Protein AF-A0AA37GCZ1-F1 (afdb_monomer)

InterPro domains:
  IPR000868 Isochorismatase-like domain [PF00857] (35-104)
  IPR036380 Isochorismatase-like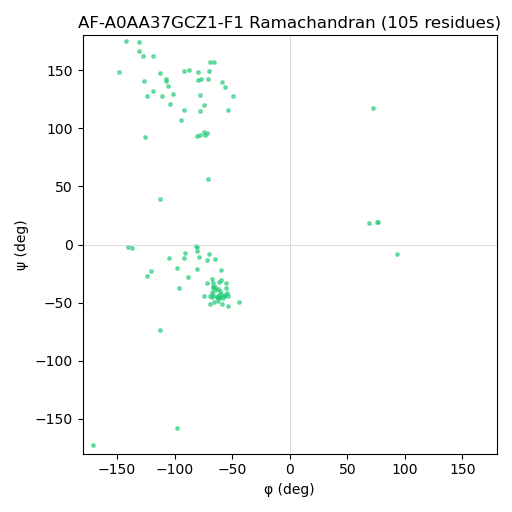 superfamily [G3DSA:3.40.50.850] (34-107)
  IPR036380 Isochorismatase-like superfamily [SSF52499] (46-106)
  IPR050272 Isochorismatase-like hydrolase [PTHR43540] (36-106)

Foldseek 3Di:
DDAQCVVVVNDADDDDPVPADPPPPDPLCCCPPNPNPDPPSLAVQALLPPVLVVLQVCQVVVHADEAALVSGWHQDDVPDHGVVNSVVSVSVSCRPRHNYHHPVVDD

pLDDT: mean 78.47, std 12.85, range [50.09, 95.94]

Structure (mmCIF, N/CA/C/O backbone):
data_AF-A0AA37GCZ1-F1
#
_entry.id   AF-A0AA37GCZ1-F1
#
loop_
_atom_site.group_PDB
_atom_site.id
_atom_site.type_symbol
_atom_site.label_atom_id
_atom_site.label_alt_id
_atom_site.label_comp_id
_atom_site.label_asym_id
_atom_site.label_entity_id
_atom_site.label_seq_id
_atom_site.pdbx_PDB_ins_code
_atom_site.Cartn_x
_atom_site.Cartn_y
_atom_site.Cartn_z
_atom_site.occupancy
_atom_site.B_iso_or_equiv
_atom_site.auth_seq_id
_atom_site.auth_comp_id
_atom_site.auth_asym_id
_atom_site.auth_atom_id
_atom_site.pdbx_PDB_model_num
ATOM 1 N N . MET A 1 1 ? -0.057 -18.712 0.305 1.00 53.75 1 MET A N 1
ATOM 2 C CA . MET A 1 1 ? 0.851 -18.699 1.472 1.00 53.75 1 MET A CA 1
ATOM 3 C C . MET A 1 1 ? 0.126 -17.931 2.566 1.00 53.75 1 MET A C 1
ATOM 5 O O . MET A 1 1 ? -0.470 -16.918 2.229 1.00 53.75 1 MET A O 1
ATOM 9 N N . ALA A 1 2 ? 0.059 -18.439 3.797 1.00 70.00 2 ALA A N 1
ATOM 10 C CA . ALA A 1 2 ? -0.574 -17.710 4.903 1.00 70.00 2 ALA A CA 1
ATOM 11 C C . ALA 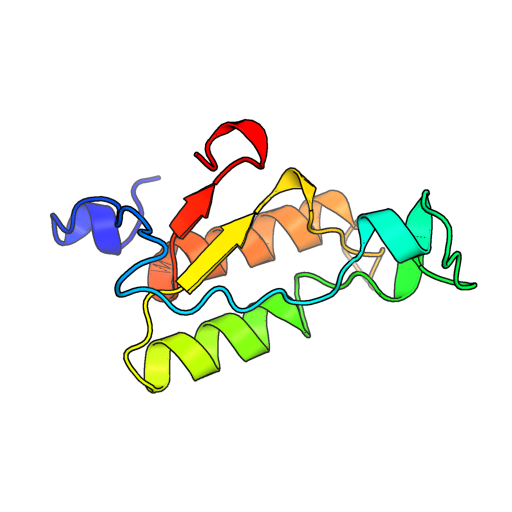A 1 2 ? 0.402 -16.651 5.442 1.00 70.00 2 ALA A C 1
ATOM 13 O O . ALA A 1 2 ? 1.597 -16.936 5.493 1.00 70.00 2 ALA A O 1
ATOM 14 N N . SER A 1 3 ? -0.080 -15.460 5.808 1.00 78.00 3 SER A N 1
ATOM 15 C CA . SER A 1 3 ? 0.759 -14.431 6.441 1.00 78.00 3 SER A CA 1
ATOM 16 C C . SER A 1 3 ? 1.170 -14.849 7.850 1.00 78.00 3 SER A C 1
ATOM 18 O O . SER A 1 3 ? 0.474 -15.633 8.501 1.00 78.00 3 SER A O 1
ATOM 20 N N . PHE A 1 4 ? 2.263 -14.292 8.360 1.00 79.06 4 PHE A N 1
ATOM 21 C CA . PHE A 1 4 ? 2.708 -14.498 9.734 1.00 79.06 4 PHE A CA 1
ATOM 22 C C . PHE A 1 4 ? 1.608 -14.148 10.750 1.00 79.06 4 PHE A C 1
ATOM 24 O O . PHE A 1 4 ? 1.334 -14.936 11.655 1.00 79.06 4 PHE A O 1
ATOM 31 N N . ARG A 1 5 ? 0.867 -13.046 10.542 1.00 79.25 5 ARG A N 1
ATOM 32 C CA . ARG A 1 5 ? -0.331 -12.703 11.341 1.00 79.25 5 ARG A CA 1
ATOM 33 C C . ARG A 1 5 ? -1.385 -13.814 11.329 1.00 79.25 5 ARG A C 1
ATOM 35 O O . ARG A 1 5 ? -1.907 -14.172 12.383 1.00 79.25 5 ARG A O 1
ATOM 42 N N . SER A 1 6 ? -1.650 -14.402 10.161 1.00 79.44 6 SER A N 1
ATOM 43 C CA . SER A 1 6 ? -2.567 -15.539 10.027 1.00 79.44 6 SER A CA 1
ATOM 44 C C . SER A 1 6 ? -2.039 -16.798 10.720 1.00 79.44 6 SER A C 1
ATOM 46 O O . SER A 1 6 ? -2.836 -17.527 11.305 1.00 79.44 6 SER A O 1
ATOM 48 N N . MET A 1 7 ? -0.727 -17.049 10.698 1.00 86.38 7 MET A N 1
ATOM 49 C CA . MET A 1 7 ? -0.109 -18.165 11.427 1.00 86.38 7 MET A CA 1
ATOM 50 C C . MET A 1 7 ? -0.200 -17.989 12.947 1.00 86.38 7 MET A C 1
ATOM 52 O O . MET A 1 7 ? -0.357 -18.971 13.666 1.00 86.38 7 MET A O 1
ATOM 56 N N . LEU A 1 8 ? -0.148 -16.746 13.431 1.00 87.62 8 LEU A N 1
ATOM 57 C CA . LEU A 1 8 ? -0.331 -16.397 14.842 1.00 87.62 8 LEU A CA 1
ATOM 58 C C . LEU A 1 8 ? -1.806 -16.340 15.278 1.00 87.62 8 LEU A C 1
ATOM 60 O O . LEU A 1 8 ? -2.083 -16.076 16.446 1.00 87.62 8 LEU A O 1
ATOM 64 N N . GLY A 1 9 ? -2.758 -16.566 14.365 1.00 84.69 9 GLY A N 1
ATOM 65 C CA . GLY A 1 9 ? -4.191 -16.472 14.656 1.00 84.69 9 GLY A CA 1
ATOM 66 C C . GLY A 1 9 ? -4.676 -15.046 14.935 1.00 84.69 9 GLY A C 1
ATOM 67 O O . GLY A 1 9 ? -5.743 -14.872 15.518 1.00 84.69 9 GLY A O 1
ATOM 68 N N . VAL A 1 10 ? -3.908 -14.027 14.536 1.00 82.44 10 VAL A N 1
ATOM 69 C CA . VAL A 1 10 ? -4.293 -12.621 14.685 1.00 82.44 10 VAL A CA 1
ATOM 70 C C . VAL A 1 10 ? -5.296 -12.280 13.577 1.00 82.44 10 VAL A C 1
ATOM 72 O O . VAL A 1 10 ? -4.924 -12.326 12.400 1.00 82.44 10 VAL A O 1
ATOM 75 N N . PRO A 1 11 ? -6.561 -11.954 13.908 1.00 76.69 11 PRO A N 1
ATOM 76 C CA . PRO A 1 11 ? -7.545 -11.581 12.901 1.00 76.69 11 PRO A CA 1
ATOM 77 C C . PRO A 1 11 ? -7.161 -10.258 12.206 1.00 76.69 11 PRO A C 1
ATOM 79 O O . PRO A 1 11 ? -6.401 -9.459 12.766 1.00 76.69 11 PRO A O 1
ATOM 82 N N . PRO A 1 12 ? -7.664 -10.004 10.983 1.00 70.88 12 PRO A N 1
ATOM 83 C CA . PRO A 1 12 ? -7.521 -8.701 10.334 1.00 70.88 12 PRO A CA 1
ATOM 84 C C . PRO A 1 12 ? -8.081 -7.580 11.221 1.00 70.88 12 PRO A C 1
ATOM 86 O O . PRO A 1 12 ? -9.163 -7.737 11.790 1.00 70.88 12 PRO A O 1
ATOM 89 N N . SER A 1 13 ? -7.352 -6.466 11.343 1.00 70.94 13 SER A N 1
ATOM 90 C CA . SER A 1 13 ? -7.855 -5.276 12.041 1.00 70.94 13 SER A CA 1
ATOM 91 C C . SER A 1 13 ? -8.963 -4.613 11.214 1.00 70.94 13 SER A C 1
ATOM 93 O O . SER A 1 13 ? -8.928 -4.642 9.983 1.00 70.94 13 SER A O 1
ATOM 95 N N . THR A 1 14 ? -9.922 -3.972 11.881 1.00 69.81 14 THR A N 1
ATOM 96 C CA . THR A 1 14 ? -10.903 -3.074 11.252 1.00 69.81 14 THR A CA 1
ATOM 97 C C . THR A 1 14 ? -10.616 -1.645 11.697 1.00 69.81 14 THR A C 1
ATOM 99 O O . THR A 1 14 ? -10.553 -1.407 12.901 1.00 69.81 14 THR A O 1
ATOM 102 N N . ALA A 1 15 ? -10.483 -0.697 10.767 1.00 68.81 15 ALA A N 1
ATOM 103 C CA . ALA A 1 15 ? -10.338 0.716 11.121 1.00 68.81 15 ALA A CA 1
ATOM 104 C C . ALA A 1 15 ? -11.674 1.342 11.529 1.00 68.81 15 ALA A C 1
ATOM 106 O O . ALA A 1 15 ? -12.703 1.101 10.898 1.00 68.81 15 ALA A O 1
ATOM 107 N N . SER A 1 16 ? -11.625 2.223 12.525 1.00 72.62 16 SER A N 1
ATOM 108 C CA . SER A 1 16 ? -12.710 3.137 12.881 1.00 72.62 16 SER A CA 1
ATOM 109 C C . SER A 1 16 ? -12.182 4.566 12.931 1.00 72.62 16 SER A C 1
ATOM 111 O O . SER A 1 16 ? -11.091 4.837 13.422 1.00 72.62 16 SER A O 1
ATOM 113 N N . THR A 1 17 ? -12.973 5.524 12.459 1.00 66.50 17 THR A N 1
ATOM 114 C CA . THR A 1 17 ? -12.603 6.947 12.501 1.00 66.50 17 THR A CA 1
ATOM 115 C C . THR A 1 17 ? -12.606 7.538 13.919 1.00 66.50 17 THR A C 1
ATOM 117 O O . THR A 1 17 ? -12.162 8.669 14.099 1.00 66.50 17 THR A O 1
ATOM 120 N N . ALA A 1 18 ? -13.090 6.797 14.926 1.00 71.56 18 ALA A N 1
ATOM 121 C CA . ALA A 1 18 ? -13.170 7.248 16.318 1.00 71.56 18 ALA A CA 1
ATOM 122 C C . ALA A 1 18 ? -11.901 6.966 17.146 1.00 71.56 18 ALA A C 1
ATOM 124 O O . ALA A 1 18 ? -11.635 7.685 18.109 1.00 71.56 18 ALA A O 1
ATOM 125 N N . ASP A 1 19 ? -11.142 5.926 16.801 1.00 69.06 19 ASP A N 1
ATOM 126 C CA . ASP A 1 19 ? -9.990 5.435 17.575 1.00 69.06 19 ASP A CA 1
ATOM 127 C C . ASP A 1 19 ? -8.770 5.075 16.711 1.00 69.06 19 ASP A C 1
ATOM 129 O O . ASP A 1 19 ? -7.713 4.739 17.246 1.00 69.06 19 ASP A O 1
ATOM 133 N N . SER A 1 20 ? -8.887 5.186 15.387 1.00 60.97 20 SER A N 1
ATOM 134 C CA . SER A 1 20 ? -7.795 4.959 14.446 1.00 60.97 20 SER A CA 1
ATOM 135 C C . SER A 1 20 ? -7.316 6.288 13.862 1.00 60.97 20 SER A C 1
ATOM 137 O O . SER A 1 20 ? -8.103 7.188 13.563 1.00 60.97 20 SER A O 1
ATOM 139 N N . VAL A 1 21 ? -6.005 6.423 13.663 1.00 53.12 21 VAL A N 1
ATOM 140 C CA . VAL A 1 21 ? -5.433 7.552 12.921 1.00 53.12 21 VAL A CA 1
ATOM 141 C C . VAL A 1 21 ? -5.320 7.149 11.457 1.00 53.12 21 VAL A C 1
ATOM 143 O O . VAL A 1 21 ? -4.545 6.259 11.112 1.00 53.12 21 VAL A O 1
ATOM 146 N N . LEU A 1 22 ? -6.060 7.833 10.582 1.00 60.78 22 LEU A N 1
ATOM 147 C CA . LEU A 1 22 ? -5.884 7.703 9.140 1.00 60.78 22 LEU A CA 1
ATOM 148 C C . LEU A 1 22 ? -4.601 8.432 8.723 1.00 60.78 22 LEU A C 1
ATOM 150 O O . LEU A 1 22 ? -4.591 9.647 8.514 1.00 60.78 22 LEU A O 1
ATOM 154 N N . VAL A 1 23 ? -3.507 7.687 8.595 1.00 53.41 23 VAL A N 1
ATOM 155 C CA . VAL A 1 23 ? -2.288 8.196 7.962 1.00 53.41 23 VAL A CA 1
ATOM 156 C C . VAL A 1 23 ? -2.481 8.104 6.451 1.00 53.41 23 VAL A C 1
ATOM 158 O O . VAL A 1 23 ? -2.222 7.072 5.836 1.00 53.41 23 VAL A O 1
ATOM 161 N N .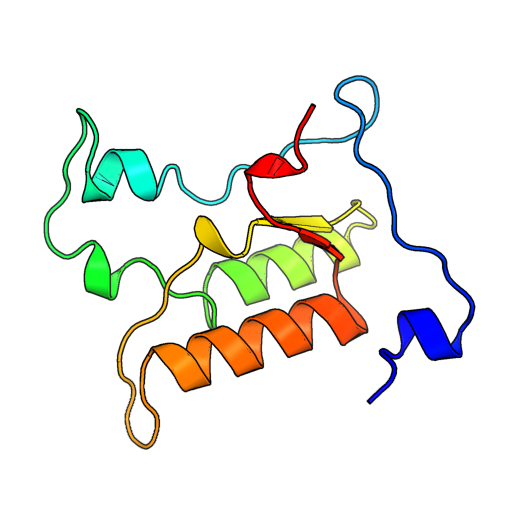 ILE A 1 24 ? -2.963 9.191 5.844 1.00 50.09 24 ILE A N 1
ATOM 162 C CA . ILE A 1 24 ? -2.997 9.326 4.385 1.00 50.09 24 ILE A CA 1
ATOM 163 C C . ILE A 1 24 ? -1.557 9.520 3.918 1.00 50.09 24 ILE A C 1
ATOM 165 O O . ILE A 1 24 ? -1.026 10.634 3.939 1.00 50.09 24 ILE A O 1
ATOM 169 N N . ILE A 1 25 ? -0.905 8.433 3.510 1.00 52.38 25 ILE A N 1
ATOM 170 C CA . ILE A 1 25 ? 0.338 8.544 2.757 1.00 52.38 25 ILE A CA 1
ATOM 171 C C . ILE A 1 25 ? -0.052 8.902 1.336 1.00 52.38 25 ILE A C 1
ATOM 173 O O . ILE A 1 25 ? -0.311 8.027 0.515 1.00 52.38 25 ILE A O 1
ATOM 177 N N . ASP A 1 26 ? -0.042 10.215 1.109 1.00 54.06 26 ASP A N 1
ATOM 178 C CA . ASP A 1 26 ? -0.011 10.849 -0.197 1.00 54.06 26 ASP A CA 1
ATOM 179 C C . ASP A 1 26 ? -1.354 10.723 -0.951 1.00 54.06 26 ASP A C 1
ATOM 181 O O . ASP A 1 26 ? -1.850 9.633 -1.231 1.00 54.06 26 ASP A O 1
ATOM 185 N N . ALA A 1 27 ? -1.994 11.865 -1.246 1.00 51.75 27 ALA A N 1
ATOM 186 C CA . ALA A 1 27 ? -3.247 11.976 -2.006 1.00 51.75 27 ALA A CA 1
ATOM 187 C C . ALA A 1 27 ? -2.990 11.658 -3.485 1.00 51.75 27 ALA A C 1
ATOM 189 O O . ALA A 1 27 ? -3.228 12.442 -4.400 1.00 51.75 27 ALA A O 1
ATOM 190 N N . GLN A 1 28 ? -2.442 10.480 -3.714 1.00 56.59 28 GLN A N 1
ATOM 191 C CA . GLN A 1 28 ? -1.739 10.100 -4.909 1.00 56.59 28 GLN A CA 1
ATOM 192 C C . GLN A 1 28 ? -2.661 10.199 -6.123 1.00 56.59 28 GLN A C 1
ATOM 194 O O . GLN A 1 28 ? -2.258 10.700 -7.177 1.00 56.59 28 GLN A O 1
ATOM 199 N N . ASN A 1 29 ? -3.931 9.795 -5.994 1.00 61.91 29 ASN A N 1
ATOM 200 C CA . ASN A 1 29 ? -4.910 9.933 -7.079 1.00 61.91 29 ASN A CA 1
ATOM 201 C C . ASN A 1 29 ? -5.252 11.394 -7.386 1.00 61.91 29 ASN A C 1
ATOM 203 O O . ASN A 1 29 ? -5.496 11.711 -8.546 1.00 61.91 29 ASN A O 1
ATOM 207 N N . GLU A 1 30 ? -5.189 12.299 -6.411 1.00 66.44 30 GLU A N 1
ATOM 208 C CA . GLU A 1 30 ? -5.402 13.726 -6.649 1.00 66.44 30 GLU A CA 1
ATOM 209 C C . GLU A 1 30 ? -4.230 14.373 -7.404 1.00 66.44 30 GLU A C 1
ATOM 211 O O . GLU A 1 30 ? -4.446 15.229 -8.264 1.00 66.44 30 GLU A O 1
ATOM 216 N N . TYR A 1 31 ? -3.013 13.886 -7.162 1.00 61.88 31 TYR A N 1
ATOM 217 C CA . TYR A 1 31 ? -1.795 14.298 -7.860 1.00 61.88 31 TYR A CA 1
ATOM 218 C C . TYR A 1 31 ? -1.599 13.632 -9.230 1.00 61.88 31 TYR A C 1
ATOM 220 O O . TYR A 1 31 ? -0.867 14.159 -10.067 1.00 61.88 31 TYR A O 1
ATOM 228 N N . ALA A 1 32 ? -2.250 12.49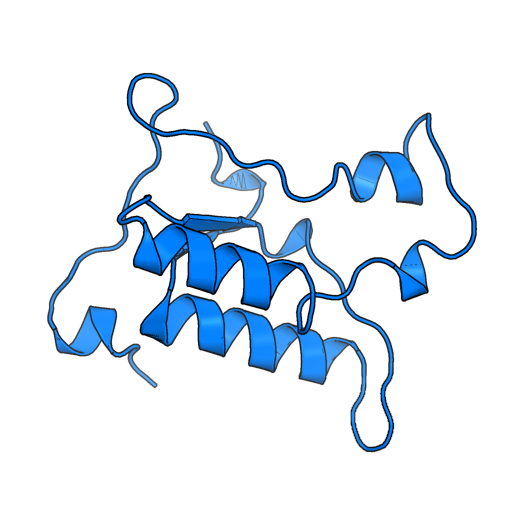1 -9.477 1.00 61.62 32 ALA A N 1
ATOM 229 C CA . ALA A 1 32 ? -2.187 11.790 -10.761 1.00 61.62 32 ALA A CA 1
ATOM 230 C C . ALA A 1 32 ? -3.351 12.111 -11.700 1.00 61.62 32 ALA A C 1
ATOM 232 O O . ALA A 1 32 ? -3.161 12.172 -12.911 1.00 61.62 32 ALA A O 1
ATOM 233 N N . GLN A 1 33 ? -4.560 12.274 -11.156 1.00 68.06 33 GLN A N 1
ATOM 234 C CA . GLN A 1 33 ? -5.795 12.406 -11.938 1.00 68.06 33 GLN A CA 1
ATOM 235 C C . GLN A 1 33 ? -6.773 13.454 -11.372 1.00 68.06 33 GLN A C 1
ATOM 237 O O . GLN A 1 33 ? -7.831 13.678 -11.958 1.00 68.06 33 GLN A O 1
ATOM 242 N N . GLY A 1 34 ? -6.456 14.094 -10.243 1.00 70.12 34 GLY A N 1
ATOM 243 C CA . GLY A 1 34 ? -7.317 15.092 -9.608 1.00 70.12 34 GLY A CA 1
ATOM 244 C C . GLY A 1 34 ? -6.942 16.532 -9.943 1.00 70.12 34 GLY A C 1
ATOM 245 O O . GLY A 1 34 ? -6.329 16.828 -10.964 1.00 70.12 34 GLY A O 1
ATOM 246 N N . LYS A 1 35 ? -7.350 17.469 -9.083 1.00 72.56 35 LYS A N 1
ATOM 247 C CA . LYS A 1 35 ? -7.190 18.913 -9.334 1.00 72.56 35 LYS A CA 1
ATOM 248 C C . LYS A 1 35 ? -5.779 19.436 -9.058 1.00 72.56 35 LYS A C 1
ATOM 250 O O . LYS A 1 35 ? -5.487 20.573 -9.419 1.00 72.56 35 LYS A O 1
ATOM 255 N N . LEU A 1 36 ? -4.923 18.633 -8.428 1.00 61.91 36 LEU A N 1
ATOM 256 C CA . LEU A 1 36 ? -3.574 19.015 -8.009 1.00 61.91 36 LEU A CA 1
ATOM 257 C C . LEU A 1 36 ? -2.500 18.262 -8.800 1.00 61.91 36 LEU A C 1
ATOM 259 O O . LEU A 1 36 ? -1.499 17.862 -8.230 1.00 61.91 36 LEU A O 1
ATOM 263 N N . LEU A 1 37 ? -2.684 18.045 -10.104 1.00 70.38 37 LEU A N 1
ATOM 264 C CA . LEU A 1 37 ? -1.738 17.264 -10.910 1.00 70.38 37 LEU A CA 1
ATOM 265 C C . LEU A 1 37 ? -0.278 17.709 -10.724 1.00 70.38 37 LEU A C 1
ATOM 267 O O . LEU A 1 37 ? 0.047 18.884 -10.904 1.00 70.38 37 LEU A O 1
ATOM 271 N N . ILE A 1 38 ? 0.602 16.754 -10.422 1.00 61.03 38 ILE A N 1
ATOM 272 C CA . ILE A 1 38 ? 2.049 16.976 -10.329 1.00 61.03 38 ILE A CA 1
ATOM 273 C C . ILE A 1 38 ? 2.770 16.228 -11.451 1.00 61.03 38 ILE A C 1
ATOM 275 O O . ILE A 1 38 ? 2.356 15.151 -11.883 1.00 61.03 38 ILE A O 1
ATOM 279 N N . SER A 1 39 ? 3.879 16.784 -11.933 1.00 65.69 39 SER A N 1
ATOM 280 C CA . SER A 1 39 ? 4.724 16.100 -12.910 1.00 65.69 39 SER A CA 1
ATOM 281 C C . SER A 1 39 ? 5.471 14.924 -12.266 1.00 65.69 39 SER A C 1
ATOM 283 O O . SER A 1 39 ? 5.924 15.004 -11.127 1.00 65.69 39 SER A O 1
ATOM 285 N N . GLY A 1 40 ? 5.617 13.816 -13.003 1.00 61.12 40 GLY A N 1
ATOM 286 C CA . GLY A 1 40 ? 6.404 12.660 -12.553 1.00 61.12 40 GLY A CA 1
ATOM 287 C C . GLY A 1 40 ? 5.726 11.763 -11.509 1.00 61.12 40 GLY A C 1
ATOM 288 O O . GLY A 1 40 ? 6.420 10.985 -10.856 1.00 61.12 40 GLY A O 1
ATOM 289 N N . VAL A 1 41 ? 4.396 11.828 -11.368 1.00 62.97 41 VAL A N 1
ATOM 290 C CA . VAL A 1 41 ? 3.628 11.041 -10.381 1.00 62.97 41 VAL A CA 1
ATOM 291 C C . VAL A 1 41 ? 3.855 9.521 -10.480 1.00 62.97 41 VAL A C 1
ATOM 293 O O . VAL A 1 41 ? 4.015 8.847 -9.466 1.00 62.97 41 VAL A O 1
ATOM 296 N N . GLU A 1 42 ? 3.994 8.997 -11.702 1.00 58.66 42 GLU A N 1
ATOM 297 C CA . GLU A 1 42 ? 4.326 7.589 -12.000 1.00 58.66 42 GLU A CA 1
ATOM 298 C C . GLU A 1 42 ? 5.678 7.159 -11.400 1.00 58.66 42 GLU A C 1
ATOM 300 O O . GLU A 1 42 ? 5.933 5.981 -11.186 1.00 58.66 42 GLU A O 1
ATOM 305 N N . THR A 1 43 ? 6.565 8.117 -11.116 1.00 58.56 43 THR A N 1
ATOM 306 C CA . THR A 1 43 ? 7.881 7.869 -10.508 1.00 58.56 43 THR A CA 1
ATOM 307 C C . THR A 1 43 ? 7.967 8.258 -9.032 1.00 58.56 43 THR A C 1
ATOM 309 O O . THR A 1 43 ? 8.944 7.890 -8.379 1.00 58.56 43 THR A O 1
ATOM 312 N N . SER A 1 44 ? 6.973 8.984 -8.502 1.00 55.62 44 SER A N 1
ATOM 313 C CA . SER A 1 44 ? 6.917 9.416 -7.097 1.00 55.62 44 SER A CA 1
ATOM 314 C C . SER A 1 44 ? 6.044 8.514 -6.215 1.00 55.62 44 SER A C 1
ATOM 316 O O . SER A 1 44 ? 6.253 8.475 -5.002 1.00 55.62 44 SER A O 1
ATOM 318 N N . ARG A 1 45 ? 5.126 7.734 -6.807 1.00 63.25 45 ARG A N 1
ATOM 319 C CA . ARG A 1 45 ? 4.410 6.621 -6.159 1.00 63.25 45 ARG A CA 1
ATOM 320 C C . ARG A 1 45 ? 5.337 5.440 -5.982 1.00 63.25 45 ARG A C 1
ATOM 322 O O . ARG A 1 45 ? 5.484 4.661 -6.909 1.00 63.25 45 ARG A O 1
ATOM 329 N N . VAL A 1 46 ? 5.976 5.300 -4.829 1.00 67.75 46 VAL A N 1
ATOM 330 C CA . VAL A 1 46 ? 6.939 4.213 -4.633 1.00 67.75 46 VAL A CA 1
ATOM 331 C C . VAL A 1 46 ? 6.571 3.398 -3.398 1.00 67.75 46 VAL A C 1
ATOM 333 O O . VAL A 1 46 ? 6.971 3.733 -2.278 1.00 67.75 46 VAL A O 1
ATOM 336 N N . ALA A 1 47 ? 5.794 2.331 -3.607 1.00 71.38 47 ALA A N 1
ATOM 337 C CA . ALA A 1 47 ? 5.366 1.396 -2.567 1.00 71.38 47 ALA A CA 1
ATOM 338 C C . ALA A 1 47 ? 6.559 0.837 -1.777 1.00 71.38 47 ALA A C 1
ATOM 340 O O . ALA A 1 47 ? 6.537 0.812 -0.544 1.00 71.38 47 ALA A O 1
ATOM 341 N N . HIS A 1 48 ? 7.626 0.448 -2.484 1.00 83.81 48 HIS A N 1
ATOM 342 C CA . HIS A 1 48 ? 8.792 -0.195 -1.875 1.00 83.81 48 HIS A CA 1
ATOM 343 C C . HIS A 1 48 ? 9.681 0.724 -1.027 1.00 83.81 48 HIS A C 1
ATOM 345 O O . HIS A 1 48 ? 10.524 0.213 -0.293 1.00 83.81 48 HIS A O 1
ATOM 351 N N . VAL A 1 49 ? 9.526 2.053 -1.105 1.00 85.62 49 VAL A N 1
ATOM 352 C CA . VAL A 1 49 ? 10.335 2.998 -0.311 1.00 85.62 49 VAL A CA 1
ATOM 353 C C . VAL A 1 49 ? 9.473 3.715 0.713 1.00 85.62 49 VAL A C 1
ATOM 355 O O . VAL A 1 49 ? 9.565 3.419 1.902 1.00 85.62 49 VAL A O 1
ATOM 358 N N . CYS A 1 50 ? 8.642 4.659 0.272 1.00 84.62 50 CYS A N 1
ATOM 359 C CA . CYS A 1 50 ? 7.939 5.565 1.177 1.00 84.62 50 CYS A CA 1
ATOM 360 C C . CYS A 1 50 ? 6.874 4.815 1.979 1.00 84.62 50 CYS A C 1
ATOM 362 O O . CYS A 1 50 ? 6.873 4.873 3.205 1.00 84.62 50 CYS A O 1
ATOM 364 N N . VAL A 1 51 ? 6.014 4.058 1.291 1.00 85.88 51 VAL A N 1
ATOM 365 C CA . VAL A 1 51 ? 4.894 3.351 1.930 1.00 85.88 51 VAL A CA 1
ATOM 366 C C . VAL A 1 51 ? 5.406 2.263 2.877 1.00 85.88 51 VAL A C 1
ATOM 368 O O . VAL A 1 51 ? 5.009 2.253 4.039 1.00 85.88 51 VAL A O 1
ATOM 371 N N . SER A 1 52 ? 6.336 1.407 2.434 1.00 88.44 52 SER A N 1
ATOM 372 C CA . SER A 1 52 ? 6.941 0.369 3.290 1.00 88.44 52 SER A CA 1
ATOM 373 C C . SER A 1 52 ? 7.681 0.963 4.498 1.00 88.44 52 SER A C 1
ATOM 375 O O . SER A 1 52 ? 7.449 0.537 5.630 1.00 88.44 52 SER A O 1
ATOM 377 N N . THR A 1 53 ? 8.496 2.012 4.318 1.00 88.19 53 THR A N 1
ATOM 378 C CA . THR A 1 53 ? 9.229 2.633 5.441 1.00 88.19 53 THR A CA 1
ATOM 379 C C . THR A 1 53 ? 8.280 3.230 6.478 1.00 88.19 53 THR A C 1
ATOM 381 O O . THR A 1 53 ? 8.462 3.013 7.676 1.00 88.19 53 THR A O 1
ATOM 384 N N . THR A 1 54 ? 7.253 3.963 6.044 1.00 86.50 54 THR A N 1
ATOM 385 C CA . THR A 1 54 ? 6.276 4.541 6.971 1.00 86.50 54 THR A CA 1
ATOM 386 C C . THR A 1 54 ? 5.437 3.463 7.651 1.00 86.50 54 THR A C 1
ATOM 388 O O . THR A 1 54 ? 5.224 3.561 8.857 1.00 86.50 54 THR A O 1
ATOM 391 N N . ALA A 1 55 ? 5.014 2.418 6.930 1.00 87.75 55 ALA A N 1
ATOM 392 C CA . ALA A 1 55 ? 4.285 1.288 7.509 1.00 87.75 55 ALA A CA 1
ATOM 393 C C . ALA A 1 55 ? 5.092 0.613 8.628 1.00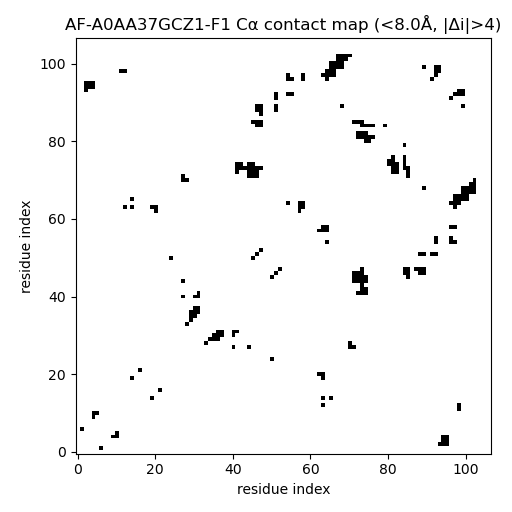 87.75 55 ALA A C 1
ATOM 395 O O . ALA A 1 55 ? 4.577 0.407 9.725 1.00 87.75 55 ALA A O 1
ATOM 396 N N . ARG A 1 56 ? 6.383 0.357 8.393 1.00 91.38 56 ARG A N 1
ATOM 397 C CA . ARG A 1 56 ? 7.299 -0.198 9.401 1.00 91.38 56 ARG A CA 1
ATOM 398 C C . ARG A 1 56 ? 7.410 0.692 10.635 1.00 91.38 56 ARG A C 1
ATOM 400 O O . ARG A 1 56 ? 7.212 0.222 11.749 1.00 91.38 56 ARG A O 1
ATOM 407 N N . GLN A 1 57 ? 7.671 1.984 10.445 1.00 91.44 57 GLN A N 1
ATOM 408 C CA . GLN A 1 57 ? 7.817 2.927 11.559 1.00 91.44 57 GLN A CA 1
ATOM 409 C C . GLN A 1 57 ? 6.518 3.116 12.352 1.00 91.44 57 GLN A C 1
ATOM 411 O O . GLN A 1 57 ? 6.554 3.287 13.569 1.00 91.44 57 GLN A O 1
ATOM 416 N N . ALA A 1 58 ? 5.368 3.108 11.677 1.00 83.25 58 ALA A N 1
ATOM 417 C CA . ALA A 1 58 ? 4.064 3.176 12.325 1.00 83.25 58 ALA A CA 1
ATOM 418 C C . ALA A 1 58 ? 3.795 1.912 13.158 1.00 83.25 58 ALA A C 1
ATOM 420 O O . ALA A 1 58 ? 3.397 2.022 14.319 1.00 83.25 58 ALA A O 1
ATOM 421 N N . ALA A 1 59 ? 4.109 0.732 12.616 1.00 85.94 59 ALA A N 1
ATOM 422 C CA . ALA A 1 59 ? 4.013 -0.532 13.339 1.00 85.94 59 ALA A CA 1
ATOM 423 C C . ALA A 1 59 ? 4.942 -0.568 14.568 1.00 85.94 59 ALA A C 1
ATOM 425 O O . ALA A 1 59 ? 4.507 -0.948 15.653 1.00 85.94 59 ALA A O 1
ATOM 426 N N . GLU A 1 60 ? 6.190 -0.096 14.449 1.00 90.19 60 GLU A N 1
ATOM 427 C CA 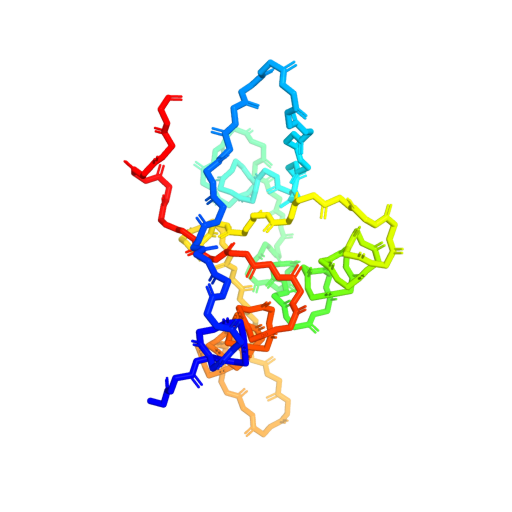. GLU A 1 60 ? 7.129 0.038 15.580 1.00 90.19 60 GLU A CA 1
ATOM 428 C C . GLU A 1 60 ? 6.602 0.965 16.688 1.00 90.19 60 GLU A C 1
ATOM 430 O O . GLU A 1 60 ? 6.892 0.765 17.867 1.00 90.19 60 GLU A O 1
ATOM 435 N N . LYS A 1 61 ? 5.802 1.974 16.324 1.00 88.50 61 LYS A N 1
ATOM 436 C CA . LYS A 1 61 ? 5.123 2.880 17.265 1.00 88.50 61 LYS A CA 1
ATOM 437 C C . LYS A 1 61 ? 3.836 2.290 17.856 1.00 88.50 61 LYS A C 1
ATOM 439 O O . LYS A 1 61 ? 3.207 2.952 18.680 1.00 88.50 61 LYS A O 1
ATOM 444 N N . GLY A 1 62 ? 3.448 1.076 17.462 1.00 83.75 62 GLY A N 1
ATOM 445 C CA . GLY A 1 62 ? 2.235 0.398 17.919 1.00 83.75 62 GLY A CA 1
ATOM 446 C C . GLY A 1 62 ? 0.944 0.935 17.299 1.00 83.75 62 GLY A C 1
ATOM 447 O O . GLY A 1 62 ? -0.124 0.742 17.876 1.00 83.75 62 GLY A O 1
ATOM 448 N N . TRP A 1 63 ? 1.021 1.641 16.169 1.00 85.12 63 TRP A N 1
ATOM 449 C CA . TRP A 1 63 ? -0.165 2.111 15.451 1.00 85.12 63 TRP A CA 1
ATOM 450 C C . TRP A 1 63 ? -0.770 0.989 14.607 1.00 85.12 63 TRP A C 1
ATOM 452 O O . TRP A 1 63 ? -0.045 0.137 14.093 1.00 85.12 63 TRP A O 1
ATOM 462 N N . ASP A 1 64 ? -2.093 1.009 14.431 1.00 83.56 64 ASP A N 1
ATOM 463 C CA . ASP A 1 64 ? -2.744 0.139 13.452 1.00 83.56 64 ASP A CA 1
ATOM 464 C C . ASP A 1 64 ? -2.471 0.682 12.045 1.00 83.56 64 ASP A C 1
ATOM 466 O O . ASP A 1 64 ? -2.778 1.834 11.730 1.00 83.56 64 ASP A O 1
ATOM 470 N N . VAL A 1 65 ? -1.824 -0.135 11.216 1.00 85.19 65 VAL A N 1
ATOM 471 C CA . VAL A 1 65 ? -1.382 0.254 9.875 1.00 85.19 65 VAL A CA 1
ATOM 472 C C . VAL A 1 65 ? -2.313 -0.366 8.851 1.00 85.19 65 VAL A C 1
ATOM 474 O O . VAL A 1 65 ? -2.415 -1.590 8.746 1.00 85.19 65 VAL A O 1
ATOM 477 N N . ILE A 1 66 ? -2.941 0.486 8.049 1.00 87.62 66 ILE A N 1
ATOM 478 C CA . ILE A 1 66 ? -3.788 0.080 6.932 1.00 87.62 66 ILE A CA 1
ATOM 479 C C . ILE A 1 66 ? -3.261 0.744 5.667 1.00 87.62 66 ILE A C 1
ATOM 481 O O . ILE A 1 66 ? -3.071 1.959 5.628 1.00 87.62 66 ILE A O 1
ATOM 485 N N . VAL A 1 67 ? -3.023 -0.057 4.631 1.00 85.25 67 VAL A N 1
ATOM 486 C CA . VAL A 1 67 ? -2.583 0.420 3.317 1.00 85.25 67 VAL A CA 1
ATOM 487 C C . VAL A 1 67 ? -3.627 0.046 2.273 1.00 85.25 67 VAL A C 1
ATOM 489 O O . VAL A 1 67 ? -4.083 -1.092 2.204 1.00 85.25 67 VAL A O 1
ATOM 492 N N . VAL A 1 68 ? -3.993 1.021 1.446 1.00 84.38 68 VAL A N 1
ATOM 493 C CA . VAL A 1 68 ? -5.015 0.873 0.407 1.00 84.38 68 VAL A CA 1
ATOM 494 C C . VAL A 1 68 ? -4.337 0.510 -0.916 1.00 84.38 68 VAL A C 1
ATOM 496 O O . VAL A 1 68 ? -3.660 1.339 -1.521 1.00 84.38 68 VAL A O 1
ATOM 499 N N . GLU A 1 69 ? -4.477 -0.737 -1.359 1.00 84.75 69 GLU A N 1
ATOM 500 C CA . GLU A 1 69 ? -3.731 -1.312 -2.486 1.00 84.75 69 GLU A CA 1
ATOM 501 C C . GLU A 1 69 ? -3.892 -0.524 -3.793 1.00 84.75 69 GLU A C 1
ATOM 503 O O . GLU A 1 69 ? -2.914 -0.294 -4.510 1.00 84.75 69 GLU A O 1
ATOM 508 N N . ASP A 1 70 ? -5.114 -0.116 -4.124 1.00 81.12 70 ASP A N 1
ATOM 509 C CA . ASP A 1 70 ? -5.457 0.611 -5.350 1.00 81.12 70 ASP A CA 1
ATOM 510 C C . ASP A 1 70 ? -5.153 2.117 -5.271 1.00 81.12 70 ASP A C 1
ATOM 512 O O . ASP A 1 70 ? -5.208 2.816 -6.284 1.00 81.12 70 ASP A O 1
ATOM 516 N N . ALA A 1 71 ? -4.739 2.613 -4.102 1.00 78.06 71 ALA A N 1
ATOM 517 C CA . ALA A 1 71 ? -4.183 3.955 -3.938 1.00 78.06 71 ALA A CA 1
ATOM 518 C C . ALA A 1 71 ? -2.647 3.988 -4.076 1.00 78.06 71 ALA A C 1
ATOM 520 O O . ALA A 1 71 ? -2.059 5.064 -4.208 1.00 78.06 71 ALA A O 1
ATOM 521 N N . VAL A 1 72 ? -1.988 2.825 -4.085 1.00 78.81 72 VAL A N 1
ATOM 522 C CA . VAL A 1 72 ? -0.524 2.700 -4.095 1.00 78.81 72 VAL A CA 1
ATOM 523 C C . VAL A 1 72 ? -0.016 2.240 -5.466 1.00 78.81 72 VAL A C 1
ATOM 525 O O . VAL A 1 72 ? -0.604 1.378 -6.122 1.00 78.81 72 VAL A O 1
ATOM 528 N N . GLY A 1 73 ? 1.107 2.812 -5.899 1.00 82.44 73 GLY A N 1
ATOM 529 C CA . GLY A 1 73 ? 1.811 2.453 -7.132 1.00 82.44 73 GLY A CA 1
ATOM 530 C C . GLY A 1 73 ? 3.301 2.231 -6.892 1.00 82.44 73 GLY A C 1
ATOM 531 O O . GLY A 1 73 ? 3.798 2.460 -5.787 1.00 82.44 73 GLY A O 1
ATOM 532 N N . ASP A 1 74 ? 3.996 1.781 -7.930 1.00 85.62 74 ASP A N 1
ATOM 533 C CA . ASP A 1 74 ? 5.456 1.719 -7.964 1.00 85.62 74 ASP A CA 1
ATOM 534 C C . ASP A 1 74 ? 5.976 2.082 -9.363 1.00 85.62 74 ASP A C 1
ATOM 536 O O . ASP A 1 74 ? 5.190 2.263 -10.293 1.00 85.62 74 ASP A O 1
ATOM 540 N N . ARG A 1 75 ? 7.298 2.159 -9.515 1.00 84.31 75 ARG A N 1
ATOM 541 C CA . ARG A 1 75 ? 7.993 2.372 -10.788 1.00 84.31 75 ARG A CA 1
ATOM 542 C C . ARG A 1 75 ? 8.909 1.198 -11.113 1.00 84.31 75 ARG A C 1
ATOM 544 O O . ARG A 1 75 ? 9.318 0.444 -10.234 1.00 84.31 75 ARG A O 1
ATOM 551 N N . ASP A 1 76 ? 9.312 1.095 -12.375 1.00 88.50 76 ASP A N 1
ATOM 552 C CA . ASP A 1 76 ? 10.378 0.173 -12.765 1.00 88.50 76 ASP A CA 1
ATOM 553 C C . ASP A 1 76 ? 11.680 0.496 -12.003 1.00 88.50 76 ASP A C 1
ATOM 555 O O . ASP A 1 76 ? 12.070 1.662 -11.826 1.00 88.50 76 ASP A O 1
ATOM 559 N N . ILE A 1 77 ? 12.375 -0.559 -11.576 1.00 85.81 77 ILE A N 1
ATOM 560 C CA . ILE A 1 77 ? 13.701 -0.500 -10.952 1.00 85.81 77 ILE A CA 1
ATOM 561 C C . ILE A 1 77 ? 14.655 -1.445 -11.695 1.00 85.81 77 ILE A C 1
ATOM 563 O O . ILE A 1 77 ? 14.205 -2.334 -12.423 1.00 85.81 77 ILE A O 1
ATOM 567 N N . PRO A 1 78 ? 15.983 -1.301 -11.543 1.00 92.69 78 PRO A N 1
ATOM 568 C CA . PRO A 1 78 ? 16.917 -2.258 -12.124 1.00 92.69 78 PRO A CA 1
ATOM 569 C C . PRO A 1 78 ? 16.589 -3.698 -11.694 1.00 92.69 78 PRO A C 1
ATOM 571 O O . PRO A 1 78 ? 16.664 -4.026 -10.514 1.00 92.69 78 PRO A O 1
ATOM 574 N N . GLY A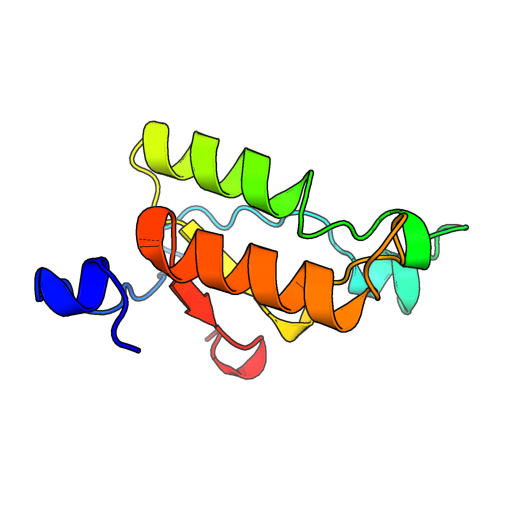 1 79 ? 16.223 -4.548 -12.659 1.00 95.12 79 GLY A N 1
ATOM 575 C CA . GLY A 1 79 ? 15.933 -5.970 -12.440 1.00 95.12 79 GLY A CA 1
ATOM 576 C C . GLY A 1 79 ? 14.469 -6.338 -12.170 1.00 95.12 79 GLY A C 1
ATOM 577 O O . GLY A 1 79 ? 14.168 -7.528 -12.191 1.00 95.12 79 GLY A O 1
ATOM 578 N N . SER A 1 80 ? 13.555 -5.377 -11.981 1.00 94.69 80 SER A N 1
ATOM 579 C CA . SER A 1 80 ? 12.143 -5.676 -11.680 1.00 94.69 80 SER A CA 1
ATOM 580 C C . SER A 1 80 ? 11.180 -4.622 -12.230 1.00 94.69 80 SER A C 1
ATOM 582 O O . SER A 1 80 ? 11.499 -3.434 -12.312 1.00 94.69 80 SER A O 1
ATOM 584 N N . LYS A 1 81 ? 9.976 -5.066 -12.602 1.00 92.12 81 LYS A N 1
ATOM 585 C CA . LYS A 1 81 ? 8.900 -4.201 -13.109 1.00 92.12 81 LYS A CA 1
ATOM 586 C C . LYS A 1 81 ? 8.047 -3.629 -11.984 1.00 92.12 81 LYS A C 1
ATOM 588 O O . LYS A 1 81 ? 7.870 -4.295 -10.968 1.00 92.12 81 LYS A O 1
ATOM 593 N N . ALA A 1 82 ? 7.482 -2.440 -12.196 1.00 86.19 82 ALA A N 1
ATOM 594 C CA . ALA A 1 82 ? 6.647 -1.725 -11.226 1.00 86.19 82 ALA A CA 1
ATOM 595 C C . ALA A 1 82 ? 5.615 -2.624 -10.518 1.00 86.19 82 ALA A C 1
ATOM 597 O O . ALA A 1 82 ? 5.564 -2.656 -9.290 1.00 86.19 82 ALA A O 1
ATOM 598 N N . ASP A 1 83 ? 4.850 -3.416 -11.274 1.00 88.69 83 ASP A N 1
ATOM 599 C CA . ASP A 1 83 ? 3.821 -4.304 -10.715 1.00 88.69 83 ASP A CA 1
ATOM 600 C C . ASP A 1 83 ? 4.400 -5.370 -9.778 1.00 88.69 83 ASP A C 1
ATOM 602 O O . ASP A 1 83 ? 3.815 -5.688 -8.741 1.00 88.69 83 ASP A O 1
ATOM 606 N N . GLU A 1 84 ? 5.570 -5.918 -10.113 1.00 94.75 84 GLU A N 1
ATOM 607 C CA . GLU A 1 84 ? 6.250 -6.898 -9.269 1.00 94.75 84 GLU A CA 1
ATOM 608 C C . GLU A 1 84 ? 6.770 -6.249 -7.987 1.00 94.75 84 GLU A C 1
ATOM 610 O O . GLU A 1 84 ? 6.570 -6.795 -6.901 1.00 94.75 84 GLU A O 1
ATOM 615 N N . VAL A 1 85 ? 7.378 -5.067 -8.103 1.00 92.31 85 VAL A N 1
ATOM 616 C CA . VAL A 1 85 ? 7.908 -4.303 -6.969 1.00 92.31 85 VAL A CA 1
ATOM 617 C C . VAL A 1 85 ? 6.780 -3.910 -6.012 1.00 92.31 85 VAL A C 1
ATOM 619 O O . VAL A 1 85 ? 6.868 -4.198 -4.816 1.00 92.31 85 VAL A O 1
ATOM 622 N N . LYS A 1 86 ? 5.676 -3.362 -6.543 1.00 91.75 86 LYS A N 1
ATOM 623 C CA . LYS A 1 86 ? 4.453 -3.064 -5.785 1.00 91.75 86 LYS A CA 1
ATOM 624 C C . LYS A 1 86 ? 3.960 -4.306 -5.052 1.00 91.75 86 LYS A C 1
ATOM 626 O O . LYS A 1 86 ? 3.742 -4.272 -3.843 1.00 91.75 86 LYS A O 1
ATOM 631 N N . ARG A 1 87 ? 3.788 -5.416 -5.777 1.00 94.62 87 ARG A N 1
ATOM 632 C CA . ARG A 1 87 ? 3.258 -6.666 -5.222 1.00 94.62 87 ARG A CA 1
ATOM 633 C C . ARG A 1 87 ? 4.137 -7.194 -4.089 1.00 94.62 87 ARG A C 1
ATOM 635 O O . ARG A 1 87 ? 3.609 -7.658 -3.083 1.00 94.62 87 ARG A O 1
ATOM 642 N N . VAL A 1 88 ? 5.460 -7.164 -4.235 1.00 95.94 88 VAL A N 1
ATOM 643 C CA . VAL A 1 88 ? 6.383 -7.631 -3.188 1.00 95.94 88 VAL A CA 1
ATOM 644 C C . VAL A 1 88 ? 6.328 -6.719 -1.963 1.00 95.94 88 VAL A C 1
ATOM 646 O O . VAL A 1 88 ? 6.192 -7.234 -0.856 1.00 95.94 88 VAL A O 1
ATOM 649 N N . ALA A 1 89 ? 6.346 -5.396 -2.146 1.00 93.31 89 ALA A N 1
ATOM 650 C CA . ALA A 1 89 ? 6.255 -4.436 -1.045 1.00 93.31 89 ALA A CA 1
ATOM 651 C C . ALA A 1 89 ? 4.937 -4.565 -0.260 1.00 93.31 89 ALA A C 1
ATOM 653 O O . ALA A 1 89 ? 4.942 -4.624 0.965 1.00 93.31 89 ALA A O 1
ATOM 654 N N . LEU A 1 90 ? 3.796 -4.680 -0.947 1.00 93.38 90 LEU A N 1
ATOM 655 C CA . LEU A 1 90 ? 2.506 -4.846 -0.270 1.00 93.38 90 LEU A CA 1
ATOM 656 C C . LEU A 1 90 ? 2.401 -6.187 0.466 1.00 93.38 90 LEU A C 1
ATOM 658 O O . LEU A 1 90 ? 1.856 -6.224 1.565 1.00 93.38 90 LEU A O 1
ATOM 662 N N . ASN A 1 91 ? 2.956 -7.272 -0.088 1.00 95.69 91 ASN A N 1
ATOM 663 C CA . ASN A 1 91 ? 3.016 -8.557 0.618 1.00 95.69 91 ASN A CA 1
ATOM 664 C C . ASN A 1 91 ? 3.893 -8.481 1.873 1.00 95.69 91 ASN A C 1
ATOM 666 O O . ASN A 1 91 ? 3.547 -9.064 2.892 1.00 95.69 91 ASN A O 1
ATOM 670 N N . GLU A 1 92 ? 5.010 -7.760 1.806 1.00 95.25 92 GLU A N 1
ATOM 671 C CA . GLU A 1 92 ? 5.893 -7.526 2.948 1.00 95.25 92 GLU A CA 1
ATOM 672 C C . GLU A 1 92 ? 5.189 -6.736 4.061 1.00 95.25 92 GLU A C 1
ATOM 674 O O . GLU A 1 92 ? 5.228 -7.142 5.224 1.00 95.25 92 GLU A O 1
ATOM 679 N N . ILE A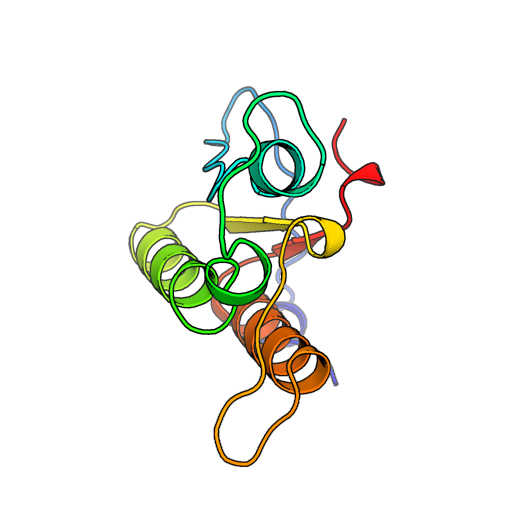 1 93 ? 4.468 -5.668 3.710 1.00 92.50 93 ILE A N 1
ATOM 680 C CA . ILE A 1 93 ? 3.647 -4.917 4.667 1.00 92.50 93 ILE A CA 1
ATOM 681 C C . ILE A 1 93 ? 2.545 -5.808 5.259 1.00 92.50 93 ILE A C 1
ATOM 683 O O . ILE A 1 93 ? 2.379 -5.823 6.477 1.00 92.50 93 ILE A O 1
ATOM 687 N N . ALA A 1 94 ? 1.826 -6.575 4.431 1.00 93.81 94 ALA A N 1
ATOM 688 C CA . ALA A 1 94 ? 0.750 -7.471 4.870 1.00 93.81 94 ALA A CA 1
ATOM 689 C C . ALA A 1 94 ? 1.225 -8.571 5.833 1.00 93.81 94 ALA A C 1
ATOM 691 O O . ALA A 1 94 ? 0.464 -9.048 6.679 1.00 93.81 94 ALA A O 1
ATOM 692 N N . ASP A 1 95 ? 2.467 -9.022 5.665 1.00 95.31 95 ASP A N 1
ATOM 693 C CA . ASP A 1 95 ? 3.026 -10.108 6.459 1.00 95.31 95 ASP A CA 1
ATOM 694 C C . ASP A 1 95 ? 3.368 -9.656 7.882 1.00 95.31 95 ASP A C 1
ATOM 696 O O . ASP A 1 95 ? 3.026 -10.343 8.848 1.00 95.31 95 ASP A O 1
ATOM 700 N N . ALA A 1 96 ? 3.992 -8.481 8.012 1.00 90.31 96 ALA A N 1
ATOM 701 C CA . ALA A 1 96 ? 4.636 -8.074 9.259 1.00 90.31 96 ALA A CA 1
ATOM 702 C C . ALA A 1 96 ? 4.151 -6.741 9.846 1.00 90.31 96 ALA A C 1
ATOM 704 O O . ALA A 1 96 ? 4.235 -6.562 11.061 1.00 90.31 96 ALA A O 1
ATOM 705 N N . PHE A 1 97 ? 3.654 -5.808 9.031 1.00 90.50 97 PHE A N 1
ATOM 706 C CA . PHE A 1 97 ? 3.533 -4.405 9.446 1.00 90.50 97 PHE A CA 1
ATOM 707 C C . PHE A 1 97 ? 2.110 -3.850 9.424 1.00 90.50 97 PHE A C 1
ATOM 709 O O . PHE A 1 97 ? 1.844 -2.906 10.156 1.00 90.50 97 PHE A O 1
ATOM 716 N N . GLY A 1 98 ? 1.183 -4.417 8.649 1.00 88.94 98 GLY A N 1
ATOM 717 C CA . GLY A 1 98 ? -0.167 -3.868 8.543 1.00 88.94 98 GLY A CA 1
ATOM 718 C C . GLY A 1 98 ? -1.164 -4.737 7.788 1.00 88.94 98 GLY A C 1
ATOM 719 O O . GLY A 1 98 ? -0.884 -5.877 7.426 1.00 88.94 98 GLY A O 1
ATOM 720 N N . THR A 1 99 ? -2.346 -4.172 7.560 1.00 93.12 99 THR A N 1
ATOM 721 C CA . THR A 1 99 ? -3.429 -4.772 6.773 1.00 93.12 99 THR A CA 1
ATOM 722 C C . THR A 1 99 ? -3.518 -4.077 5.416 1.00 93.12 99 THR A C 1
ATOM 724 O O . THR A 1 99 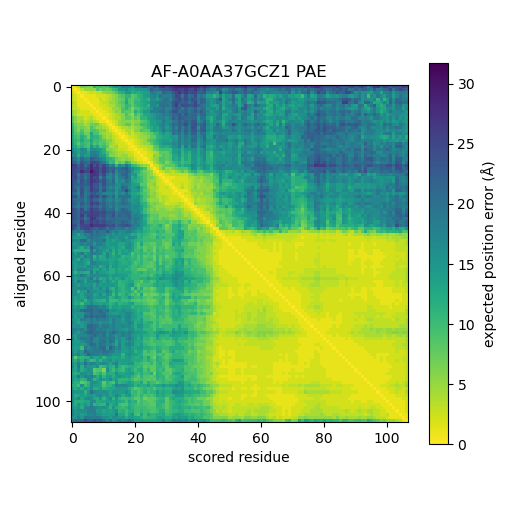? -3.452 -2.851 5.336 1.00 93.12 99 THR A O 1
ATOM 727 N N . ILE A 1 100 ? -3.676 -4.855 4.345 1.00 90.81 100 ILE A N 1
ATOM 728 C CA . ILE A 1 100 ? -3.895 -4.331 2.992 1.00 90.81 100 ILE A CA 1
ATOM 729 C C . ILE A 1 100 ? -5.380 -4.451 2.655 1.00 90.81 100 ILE A C 1
ATOM 731 O O . ILE A 1 100 ? -5.944 -5.533 2.810 1.00 90.81 100 ILE A O 1
ATOM 735 N N . ILE A 1 101 ? -5.995 -3.362 2.195 1.00 87.94 101 ILE A N 1
ATOM 736 C CA . ILE A 1 101 ? -7.408 -3.310 1.784 1.00 87.94 101 ILE A CA 1
ATOM 737 C C . ILE A 1 101 ? -7.556 -2.652 0.409 1.00 87.94 101 ILE A C 1
ATOM 739 O O . ILE A 1 101 ? -6.638 -1.990 -0.075 1.00 87.94 101 ILE A O 1
ATOM 743 N N . GLN A 1 102 ? -8.726 -2.778 -0.206 1.00 85.06 102 GLN A N 1
ATOM 744 C CA . GLN A 1 102 ? -9.143 -1.993 -1.369 1.00 85.06 102 GLN A CA 1
ATOM 745 C C . GLN A 1 102 ? -9.910 -0.742 -0.926 1.00 85.06 102 GLN A C 1
ATOM 747 O O . GLN A 1 102 ? -10.634 -0.769 0.068 1.00 85.06 102 GLN A O 1
ATOM 752 N N . SER A 1 103 ? -9.829 0.346 -1.695 1.00 80.00 103 SER A N 1
ATOM 753 C CA . SER A 1 103 ? -10.493 1.618 -1.361 1.00 80.00 103 SER A CA 1
ATOM 754 C C . SER A 1 103 ? -12.005 1.476 -1.142 1.00 80.00 103 SER A C 1
ATOM 756 O O . SER A 1 103 ? -12.574 2.131 -0.274 1.00 80.00 103 SER A O 1
ATOM 758 N N . LYS A 1 104 ? -12.650 0.556 -1.870 1.00 82.31 104 LYS A N 1
ATOM 759 C CA . LYS A 1 104 ? -14.081 0.220 -1.749 1.00 82.31 104 LYS A CA 1
ATOM 760 C C . LYS A 1 104 ? -14.493 -0.395 -0.403 1.00 82.31 104 LYS A C 1
ATOM 762 O O . LYS A 1 104 ? -15.683 -0.571 -0.170 1.00 82.31 104 LYS A O 1
ATOM 767 N N . GLU A 1 105 ? -13.535 -0.808 0.423 1.00 82.38 105 GLU A N 1
ATOM 768 C CA . GLU A 1 105 ? -13.778 -1.418 1.736 1.00 82.38 105 GLU A CA 1
ATOM 769 C C . GLU A 1 105 ? -13.825 -0.370 2.863 1.00 82.38 105 GLU A C 1
ATOM 771 O O . GLU A 1 105 ? -14.175 -0.703 3.993 1.00 82.38 105 GLU A O 1
ATOM 776 N N . ILE A 1 106 ? -13.501 0.893 2.561 1.00 75.88 106 ILE A N 1
ATOM 777 C CA . ILE A 1 106 ? -13.577 2.017 3.501 1.00 75.88 106 ILE A CA 1
ATOM 778 C C . ILE A 1 106 ? -15.045 2.458 3.641 1.00 75.88 106 ILE A C 1
ATOM 780 O O . ILE A 1 106 ? -15.714 2.689 2.632 1.00 75.88 106 ILE A O 1
ATOM 784 N N . GLN A 1 107 ? -15.534 2.557 4.885 1.00 73.12 107 GLN A N 1
ATOM 785 C CA . GLN A 1 107 ? -16.903 2.973 5.237 1.00 73.12 107 GLN A CA 1
ATOM 786 C C . GLN A 1 107 ? -17.047 4.487 5.398 1.00 73.12 107 GLN A C 1
ATOM 788 O O . GLN A 1 107 ? -16.123 5.111 5.968 1.00 73.12 107 GLN A O 1
#

Organism: NCBI:txid708192

Sequence (107 aa):
MASFRSMLGVPPSTASTADSVLVIIDAQNEYAQGKLLISGVETSRVAHVCVSTTARQAAEKGWDVIVVEDAVGDRDIPGSKADEVKRVALNEIADAFGTIIQSKEIQ

Solvent-accessible surface area (backbone atoms only — not comparable to full-atom values): 6404 Å² total; per-residue (Å²): 134,80,38,59,41,58,74,71,68,50,74,86,84,80,90,45,91,88,85,46,75,85,75,79,81,62,70,47,60,36,26,65,75,42,96,59,64,49,89,63,43,69,69,68,34,36,29,67,52,60,53,41,51,51,34,45,54,38,32,76,71,70,45,84,36,73,45,45,57,82,67,55,40,33,43,71,50,97,94,47,49,21,71,58,45,28,52,52,31,54,50,52,34,43,33,78,27,34,47,72,43,54,68,89,74,64,132

Secondary structure (DSSP, 8-state):
---HHHHTT-PPP---TTT--------HHHHHHSTT--TTHHHH--IIIIIHHHHHHHHHTT---EEEGGG-----BTTB-HHHHHHHHHHHHHHHT-EEE-GGG--

Radius of gyration: 14.31 Å; Cα contacts (8 Å, |Δi|>4): 136; chains: 1; bounding box: 34×38×31 Å

Nearest PDB structures (foldseek):
  2a67-assembly1_A  TM=8.946E-01  e=1.540E+00  Enterococcus faecalis V583

Mean predicted aligned error: 10.07 Å